Protein AF-A0A954TWG9-F1 (afdb_monomer)

Sequence (61 aa):
MSKLSDAETEAAETQVWLEFAVKCNYMDRDGAANAYKTYDEIIGTIVGMINHPETWILKNR

Nearest PDB structures (foldseek):
  2f66-assembly3_A  TM=9.885E-01  e=4.100E+00  Saccharomyces cerevisiae
  2f6m-assembly2_C  TM=9.809E-01  e=4.661E+00  Saccharomyces cerevisiae
  9evx-assembly1_z  TM=6.880E-01  e=4.661E+00  Thermosynechococcus vestitus BP-1
  1rpo-assembly1_A  TM=4.175E-01  e=5.651E+00  Escherichia coli

pLDDT: mean 95.3, std 7.55, 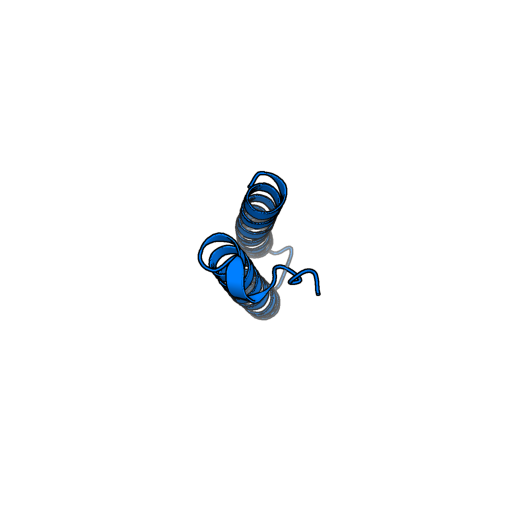range [58.12, 98.75]

Mean predicted aligned error: 3.35 Å

Solvent-accessible surface area (backbone atoms only — not comparable to full-atom values): 3522 Å² total; per-residue (Å²): 115,66,71,58,56,52,51,41,50,55,43,54,52,48,44,53,52,40,52,48,32,38,77,69,68,75,40,58,64,66,64,37,50,55,50,41,53,53,39,51,55,49,39,54,49,45,54,46,48,69,77,42,48,81,81,74,56,83,77,84,129

Radius of gyration: 15.0 Å; Cα contacts (8 Å, |Δi|>4): 29; chains: 1; bounding box: 30×14×49 Å

Foldseek 3Di:
DPPLVVVLVVLVVVLVVLVVCCVVVVDPPVVSVVSNVVSVVVNVVSVCCVVCVVVPDDDDD

Secondary structure (DSSP, 8-state):
-HHHHHHHHHHHHHHHHHHHHHHTTSS-HHHHHHHHHHHHHHHHHHHHHHH-GGGTSPPP-

Structure (mmCIF, N/CA/C/O backbone):
data_AF-A0A954TWG9-F1
#
_entry.id   AF-A0A954TWG9-F1
#
loop_
_atom_site.group_PDB
_atom_site.id
_atom_site.type_symbol
_atom_site.label_atom_id
_atom_site.label_alt_id
_atom_site.label_comp_id
_atom_site.label_asym_id
_atom_site.label_entity_id
_atom_site.label_seq_id
_atom_site.pdbx_PDB_ins_code
_atom_site.Cartn_x
_atom_site.Cartn_y
_atom_site.Cartn_z
_atom_site.occupancy
_atom_site.B_iso_or_equiv
_atom_site.auth_seq_id
_atom_site.auth_comp_id
_atom_site.auth_asym_id
_atom_site.auth_atom_id
_atom_site.pdbx_PDB_model_num
ATOM 1 N N . MET A 1 1 ? 15.232 5.305 -10.434 1.00 58.12 1 MET A N 1
ATOM 2 C CA . MET A 1 1 ? 15.107 4.773 -9.061 1.00 58.12 1 MET A CA 1
ATOM 3 C C . MET A 1 1 ? 14.228 5.636 -8.159 1.00 58.12 1 MET A C 1
ATOM 5 O O . MET A 1 1 ? 13.292 5.075 -7.621 1.00 58.12 1 MET A O 1
ATOM 9 N N . SER A 1 2 ? 14.444 6.955 -8.027 1.00 80.75 2 SER A N 1
ATOM 10 C CA . SER A 1 2 ? 13.723 7.774 -7.020 1.00 80.75 2 SER A CA 1
ATOM 11 C C . SER A 1 2 ? 12.187 7.668 -7.056 1.00 80.75 2 SER A C 1
ATOM 13 O O . SER A 1 2 ? 11.603 7.341 -6.039 1.00 80.75 2 SER A O 1
ATOM 15 N N . LYS A 1 3 ? 11.514 7.844 -8.202 1.00 93.81 3 LYS A N 1
ATOM 16 C CA . LYS A 1 3 ? 10.041 7.971 -8.203 1.00 93.81 3 LYS A CA 1
ATOM 17 C C . LYS A 1 3 ? 9.257 6.713 -7.813 1.00 93.81 3 LYS A C 1
ATOM 19 O O . LYS A 1 3 ? 8.176 6.843 -7.259 1.00 93.81 3 LYS A O 1
ATOM 24 N N . LEU A 1 4 ? 9.785 5.520 -8.091 1.00 95.69 4 LEU A N 1
ATOM 25 C CA . LEU A 1 4 ? 9.136 4.274 -7.666 1.00 95.69 4 LEU A CA 1
ATOM 26 C C . LEU A 1 4 ? 9.330 4.033 -6.166 1.00 95.69 4 LEU A C 1
ATOM 28 O O . LEU A 1 4 ? 8.393 3.622 -5.500 1.00 95.69 4 LEU A O 1
ATOM 32 N N . SER A 1 5 ? 10.512 4.348 -5.633 1.00 95.00 5 SER A N 1
ATOM 33 C CA . SER A 1 5 ? 10.781 4.246 -4.194 1.00 95.00 5 SER A CA 1
ATOM 34 C C . SER A 1 5 ? 9.993 5.285 -3.384 1.00 95.00 5 SER A C 1
ATOM 36 O O . SER A 1 5 ? 9.489 4.966 -2.308 1.00 95.00 5 SER A O 1
ATOM 38 N N . ASP A 1 6 ? 9.819 6.496 -3.927 1.00 97.62 6 ASP A N 1
ATOM 39 C CA . ASP A 1 6 ? 8.927 7.513 -3.355 1.00 97.62 6 ASP A CA 1
ATOM 40 C C . ASP A 1 6 ? 7.488 6.957 -3.269 1.00 97.62 6 ASP A C 1
ATO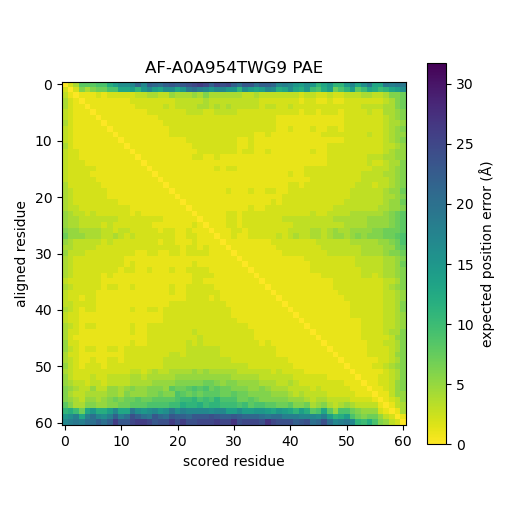M 42 O O . ASP A 1 6 ? 6.886 6.960 -2.198 1.00 97.62 6 ASP A O 1
ATOM 46 N N . ALA A 1 7 ? 6.970 6.390 -4.368 1.00 97.50 7 ALA A N 1
ATOM 47 C CA . ALA A 1 7 ? 5.615 5.832 -4.426 1.00 97.50 7 ALA A CA 1
ATOM 48 C C . ALA A 1 7 ? 5.412 4.612 -3.504 1.00 97.50 7 ALA A C 1
ATOM 50 O O . ALA A 1 7 ? 4.355 4.472 -2.893 1.00 97.50 7 ALA A O 1
ATOM 51 N N . GLU A 1 8 ? 6.415 3.737 -3.382 1.00 98.06 8 GLU A N 1
ATOM 52 C CA . GLU A 1 8 ? 6.414 2.628 -2.417 1.00 98.06 8 GLU A CA 1
ATOM 53 C C . GLU A 1 8 ? 6.285 3.150 -0.979 1.00 98.06 8 GLU A C 1
ATOM 55 O O . GLU A 1 8 ? 5.472 2.650 -0.201 1.00 98.06 8 GLU A O 1
ATOM 60 N N . THR A 1 9 ? 7.050 4.192 -0.644 1.00 97.75 9 THR A N 1
ATOM 61 C CA . THR A 1 9 ? 7.048 4.796 0.693 1.00 97.75 9 THR A CA 1
ATOM 62 C C . THR A 1 9 ? 5.703 5.452 1.006 1.00 97.75 9 THR A C 1
ATOM 64 O O . THR A 1 9 ? 5.150 5.216 2.077 1.00 97.75 9 THR A O 1
ATOM 67 N N . GLU A 1 10 ? 5.135 6.217 0.070 1.00 98.38 10 GLU A N 1
ATOM 68 C CA . GLU A 1 10 ? 3.809 6.841 0.216 1.00 98.38 10 GLU A CA 1
A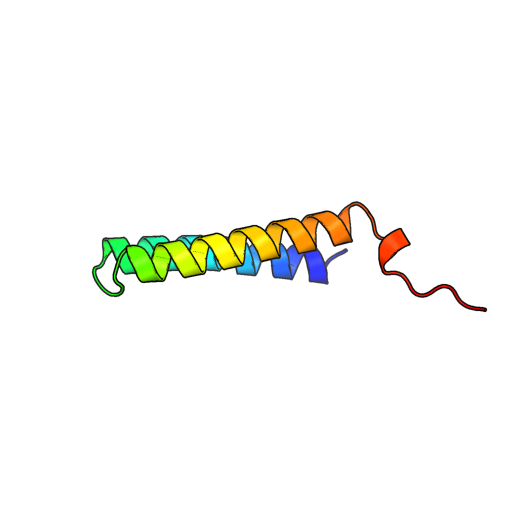TOM 69 C C . GLU A 1 10 ? 2.689 5.791 0.380 1.00 98.38 10 GLU A C 1
ATOM 71 O O . GLU A 1 10 ? 1.759 5.962 1.178 1.00 98.38 10 GLU A O 1
ATOM 76 N N . ALA A 1 11 ? 2.781 4.669 -0.343 1.00 98.38 11 ALA A N 1
ATOM 77 C CA . ALA A 1 11 ? 1.843 3.556 -0.222 1.00 98.38 11 ALA A CA 1
ATOM 78 C C . ALA A 1 11 ? 1.925 2.879 1.159 1.00 98.38 11 ALA A C 1
ATOM 80 O O . ALA A 1 11 ? 0.891 2.651 1.796 1.00 98.38 11 ALA A O 1
ATOM 81 N N . ALA A 1 12 ? 3.139 2.619 1.651 1.00 98.44 12 ALA 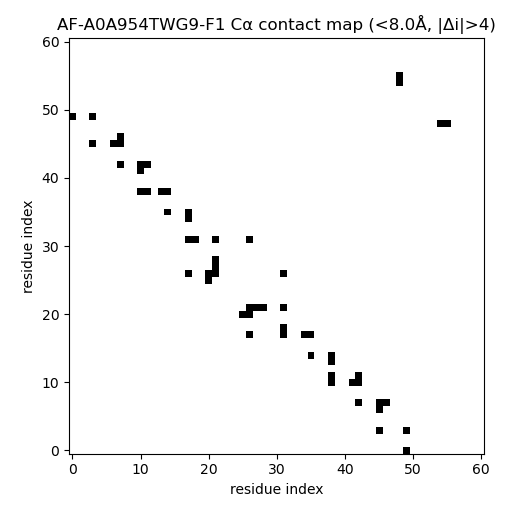A N 1
ATOM 82 C CA . ALA A 1 12 ? 3.364 2.064 2.984 1.00 98.44 12 ALA A CA 1
ATOM 83 C C . ALA A 1 12 ? 2.911 3.033 4.093 1.00 98.44 12 ALA A C 1
ATOM 85 O O . ALA A 1 12 ? 2.300 2.619 5.079 1.00 98.44 12 ALA A O 1
ATOM 86 N N . GLU A 1 13 ? 3.133 4.339 3.923 1.00 98.69 13 GLU A N 1
ATOM 87 C CA . GLU A 1 13 ? 2.627 5.356 4.849 1.00 98.69 13 GLU A CA 1
ATOM 88 C C . GLU A 1 13 ? 1.092 5.347 4.898 1.00 98.69 13 GLU A C 1
ATOM 90 O O . GLU A 1 13 ? 0.491 5.411 5.972 1.00 98.69 13 GLU A O 1
ATOM 95 N N . THR A 1 14 ? 0.432 5.182 3.750 1.00 98.56 14 THR A N 1
ATOM 96 C CA . THR A 1 14 ? -1.033 5.097 3.698 1.00 98.56 14 THR A CA 1
ATOM 97 C C . THR A 1 14 ? -1.571 3.895 4.480 1.00 98.56 14 THR A C 1
ATOM 99 O O . THR A 1 14 ? -2.572 4.022 5.186 1.00 98.56 14 THR A O 1
ATOM 102 N N . GLN A 1 15 ? -0.894 2.744 4.437 1.00 98.75 15 GLN A N 1
ATOM 103 C CA . GLN A 1 15 ? -1.247 1.581 5.260 1.00 98.75 15 GLN A CA 1
ATOM 104 C C . GLN A 1 15 ? -1.205 1.900 6.766 1.00 98.75 15 GLN A C 1
ATOM 106 O O . GLN A 1 15 ? -2.113 1.509 7.505 1.00 98.75 15 GLN A O 1
ATOM 111 N N . VAL A 1 16 ? -0.219 2.685 7.217 1.00 98.69 16 VAL A N 1
ATOM 112 C CA . VAL A 1 16 ? -0.142 3.171 8.608 1.00 98.69 16 VAL A CA 1
ATOM 113 C C . VAL A 1 16 ? -1.317 4.098 8.937 1.00 98.69 16 VAL A C 1
ATOM 115 O O . VAL A 1 16 ? -1.919 3.976 10.009 1.00 98.69 16 VAL A O 1
ATOM 118 N N . TRP A 1 17 ? -1.694 4.988 8.016 1.00 98.75 17 TRP A N 1
ATOM 119 C CA . TRP A 1 17 ? -2.851 5.871 8.194 1.00 98.75 17 TRP A CA 1
ATOM 120 C C . TRP A 1 17 ? -4.177 5.108 8.277 1.00 98.75 17 TRP A C 1
ATOM 122 O O . TRP A 1 17 ? -5.029 5.465 9.093 1.00 98.75 17 TRP A O 1
ATOM 132 N N . LEU A 1 18 ? -4.343 4.028 7.509 1.00 98.69 18 LEU A N 1
ATOM 133 C CA . LEU A 1 18 ? -5.513 3.149 7.605 1.00 98.69 18 LEU A CA 1
ATOM 134 C C . LEU A 1 18 ? -5.595 2.478 8.981 1.00 98.69 18 LEU A C 1
ATOM 136 O O . LEU A 1 18 ? -6.652 2.484 9.615 1.00 98.69 18 LEU A O 1
ATOM 140 N N . GLU A 1 19 ? -4.477 1.958 9.494 1.00 98.56 19 GLU A N 1
ATOM 141 C CA . GLU A 1 19 ? -4.439 1.395 10.846 1.00 98.56 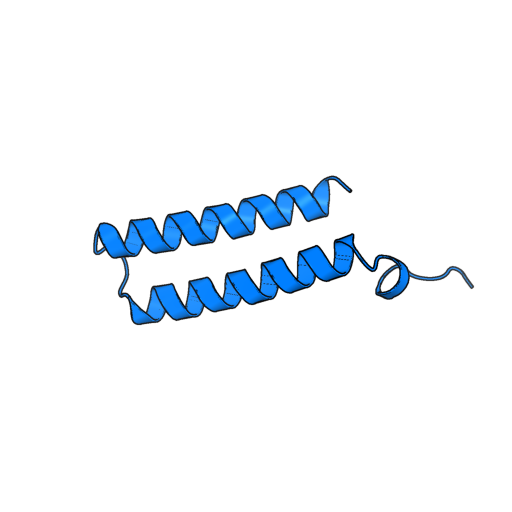19 GLU A CA 1
ATOM 142 C C . GLU A 1 19 ? -4.776 2.430 11.920 1.00 98.56 19 GLU A C 1
ATOM 144 O O . GLU A 1 19 ? -5.503 2.130 12.872 1.00 98.56 19 GLU A O 1
ATOM 149 N N . PHE A 1 20 ? -4.232 3.641 11.790 1.00 98.69 20 PHE A N 1
ATOM 150 C CA . PHE A 1 20 ? -4.523 4.746 12.694 1.00 98.69 20 PHE A CA 1
ATOM 151 C C . PHE A 1 20 ? -6.015 5.104 12.669 1.00 98.69 20 PHE A C 1
ATOM 153 O O . PHE A 1 20 ? -6.639 5.205 13.726 1.00 98.69 20 PHE A O 1
ATOM 160 N N . ALA A 1 21 ? -6.612 5.216 11.479 1.00 98.62 21 ALA A N 1
ATOM 161 C CA . ALA A 1 21 ? -8.030 5.520 11.314 1.00 98.62 21 ALA A CA 1
ATOM 162 C C . ALA A 1 21 ? -8.931 4.476 11.995 1.00 98.62 21 ALA A C 1
ATOM 164 O O . ALA A 1 21 ? -9.880 4.853 12.684 1.00 98.62 21 ALA A O 1
ATOM 165 N N . VAL A 1 22 ? -8.602 3.183 11.887 1.00 98.62 22 VAL A N 1
ATOM 166 C CA . VAL A 1 22 ? -9.322 2.114 12.604 1.00 98.62 22 VAL A CA 1
ATOM 167 C C . VAL A 1 22 ? -9.140 2.240 14.117 1.00 98.62 22 VAL A C 1
ATOM 169 O O . VAL A 1 22 ? -10.120 2.181 14.856 1.00 98.62 22 VAL A O 1
ATOM 172 N N . LYS A 1 23 ? -7.906 2.447 14.603 1.00 98.56 23 LYS A N 1
ATOM 173 C CA . LYS A 1 23 ? -7.608 2.587 16.046 1.00 98.56 23 LYS A CA 1
ATOM 174 C C . LYS A 1 23 ? -8.346 3.772 16.679 1.00 98.56 23 LYS A C 1
ATOM 176 O O . LYS A 1 23 ? -8.716 3.705 17.849 1.00 98.56 23 LYS A O 1
ATOM 181 N N . CYS A 1 24 ? -8.583 4.829 15.909 1.00 98.56 24 CYS A N 1
ATOM 182 C CA . CYS A 1 24 ? -9.320 6.012 16.341 1.00 98.56 24 CYS A CA 1
ATOM 183 C C . CYS A 1 24 ? -10.826 5.966 16.025 1.00 98.56 24 CYS A C 1
ATOM 185 O O . CYS A 1 24 ? -11.517 6.945 16.295 1.00 98.56 24 CYS A O 1
ATOM 187 N N . ASN A 1 25 ? -11.347 4.852 15.498 1.00 98.19 25 ASN A N 1
ATOM 188 C CA . ASN A 1 25 ? -12.747 4.688 15.083 1.00 98.19 25 ASN A CA 1
ATOM 189 C C . ASN A 1 25 ? -13.222 5.712 14.026 1.00 98.19 25 ASN A C 1
AT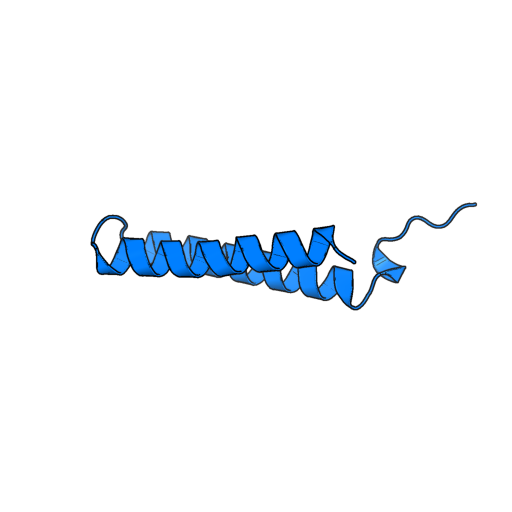OM 191 O O . ASN A 1 25 ? -14.405 6.040 13.970 1.00 98.19 25 ASN A O 1
ATOM 195 N N . TYR A 1 26 ? -12.315 6.215 13.182 1.00 98.31 26 TYR A N 1
ATOM 196 C CA . TYR A 1 26 ? -12.650 7.064 12.029 1.00 98.31 26 TYR A CA 1
ATOM 197 C C . TYR A 1 26 ? -13.067 6.258 10.792 1.00 98.31 26 TYR A C 1
ATOM 199 O O . TYR A 1 26 ? -13.684 6.806 9.883 1.00 98.31 26 TYR A O 1
ATOM 207 N N . MET A 1 27 ? -12.723 4.971 10.749 1.00 97.88 27 MET A N 1
ATOM 208 C CA . MET A 1 27 ? -13.058 4.052 9.664 1.00 97.88 27 MET A CA 1
ATOM 209 C C . MET A 1 27 ? -13.375 2.672 10.241 1.00 97.88 27 MET A C 1
ATOM 211 O O . MET A 1 27 ? -12.800 2.270 11.257 1.00 97.88 27 MET A O 1
ATOM 215 N N . ASP A 1 28 ? -14.290 1.947 9.600 1.00 98.06 28 ASP A N 1
ATOM 216 C CA . ASP A 1 28 ? -14.574 0.564 9.954 1.00 98.06 28 ASP A CA 1
ATOM 217 C C . ASP A 1 28 ? -13.414 -0.365 9.554 1.00 98.06 28 ASP A C 1
ATOM 219 O O . ASP A 1 28 ? -12.631 -0.094 8.640 1.00 98.06 28 ASP A O 1
ATOM 223 N N . ARG A 1 29 ? -13.289 -1.486 10.269 1.00 98.00 29 ARG A N 1
ATOM 224 C CA . ARG A 1 29 ? -12.176 -2.419 10.075 1.00 98.00 29 ARG A CA 1
ATOM 225 C C . ARG A 1 29 ? -12.199 -3.084 8.699 1.00 98.00 29 ARG A C 1
ATOM 227 O O . ARG A 1 29 ? -11.127 -3.303 8.142 1.00 98.00 29 ARG A O 1
ATOM 234 N N . ASP A 1 30 ? -13.372 -3.411 8.170 1.00 98.38 30 ASP A N 1
ATOM 235 C CA . ASP A 1 30 ? -13.487 -4.187 6.933 1.00 98.38 30 ASP A CA 1
ATOM 236 C C . ASP A 1 30 ? -13.142 -3.319 5.717 1.00 98.38 30 ASP A C 1
ATOM 238 O O . ASP A 1 30 ? -12.370 -3.731 4.849 1.00 98.38 30 ASP A O 1
ATOM 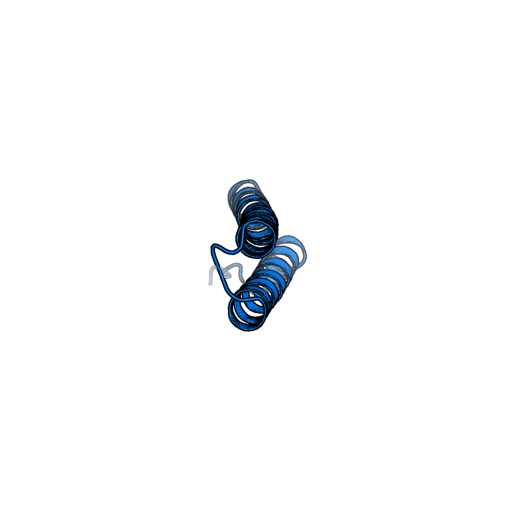242 N N . GLY A 1 31 ? -13.623 -2.074 5.694 1.00 98.25 31 GLY A N 1
ATOM 243 C CA . GLY A 1 31 ? -13.252 -1.058 4.715 1.00 98.25 31 GLY A CA 1
ATOM 244 C C . GLY A 1 31 ? -11.754 -0.760 4.737 1.00 98.25 31 GLY A C 1
ATOM 245 O O . GLY A 1 31 ? -11.102 -0.801 3.690 1.00 98.25 31 GLY A O 1
ATOM 246 N N . ALA A 1 32 ? -11.182 -0.552 5.927 1.00 98.56 32 ALA A N 1
ATOM 247 C CA . ALA A 1 32 ? -9.747 -0.329 6.076 1.00 98.56 32 ALA A CA 1
ATOM 248 C C . ALA A 1 32 ? -8.914 -1.543 5.643 1.00 98.56 32 ALA A C 1
ATOM 250 O O . ALA A 1 32 ? -7.891 -1.368 4.988 1.00 98.56 32 ALA A O 1
ATOM 251 N N . ALA A 1 33 ? -9.350 -2.768 5.952 1.00 98.56 33 ALA A N 1
ATOM 252 C CA . ALA A 1 33 ? -8.663 -3.992 5.541 1.00 98.56 33 ALA A CA 1
ATOM 253 C C . ALA A 1 33 ? -8.681 -4.182 4.015 1.00 98.56 33 ALA A C 1
ATOM 255 O O . ALA A 1 33 ? -7.666 -4.560 3.430 1.00 98.56 33 ALA A O 1
ATOM 256 N N . ASN A 1 34 ? -9.801 -3.867 3.355 1.00 98.62 34 ASN A N 1
ATOM 257 C CA . ASN A 1 34 ? -9.898 -3.905 1.893 1.00 98.62 34 ASN A CA 1
ATOM 258 C C . ASN A 1 34 ? -8.959 -2.882 1.235 1.00 98.62 34 ASN A C 1
ATOM 260 O O . ASN A 1 34 ? -8.242 -3.213 0.285 1.00 98.62 34 ASN A O 1
ATOM 264 N N . ALA A 1 35 ? -8.920 -1.654 1.761 1.00 98.56 35 ALA A N 1
ATOM 265 C CA . ALA A 1 35 ? -7.991 -0.629 1.295 1.00 98.56 35 ALA A CA 1
ATOM 266 C C . ALA A 1 35 ? -6.533 -1.046 1.544 1.00 98.56 35 ALA A C 1
ATOM 268 O O . ALA A 1 35 ? -5.715 -0.981 0.631 1.00 98.56 35 ALA A O 1
ATOM 269 N N . TYR A 1 36 ? -6.219 -1.560 2.735 1.00 98.75 36 TYR A N 1
ATOM 270 C CA . TYR A 1 36 ? -4.879 -2.024 3.096 1.00 98.75 36 TYR A CA 1
ATOM 271 C C . TYR A 1 36 ? -4.381 -3.097 2.125 1.00 98.75 36 TYR A C 1
ATOM 273 O O . TYR A 1 36 ? -3.261 -3.000 1.627 1.00 98.75 36 TYR A O 1
ATOM 281 N N . LYS A 1 37 ? -5.228 -4.088 1.816 1.00 98.69 37 LYS A N 1
ATOM 282 C CA . LYS A 1 37 ? -4.916 -5.143 0.845 1.00 98.69 37 LYS A CA 1
ATOM 283 C C . LYS A 1 37 ? -4.668 -4.578 -0.555 1.00 98.69 37 LYS A C 1
ATOM 285 O O . LYS A 1 37 ? -3.749 -5.012 -1.235 1.00 98.69 37 LYS A O 1
ATOM 290 N N . THR A 1 38 ? -5.450 -3.585 -0.968 1.00 98.75 38 THR A N 1
ATOM 291 C CA . THR A 1 38 ? -5.233 -2.906 -2.255 1.00 98.75 38 THR A CA 1
ATOM 292 C C . THR A 1 38 ? -3.861 -2.224 -2.288 1.00 98.75 38 THR A C 1
ATOM 294 O O . THR A 1 38 ? -3.136 -2.336 -3.272 1.00 98.75 38 THR A O 1
ATOM 297 N N . TYR A 1 39 ? -3.466 -1.558 -1.199 1.00 98.62 39 TYR A N 1
ATOM 298 C CA . TYR A 1 39 ? -2.136 -0.957 -1.085 1.00 98.62 39 TYR A CA 1
ATOM 299 C C . TYR A 1 39 ? -1.008 -2.000 -1.050 1.00 98.62 39 TYR A C 1
ATOM 301 O O . TYR A 1 39 ? 0.046 -1.749 -1.627 1.00 98.62 39 TYR A O 1
ATOM 309 N N . ASP A 1 40 ? -1.233 -3.181 -0.469 1.00 98.62 40 ASP A N 1
ATOM 310 C CA . ASP A 1 40 ? -0.278 -4.300 -0.498 1.00 98.62 40 ASP A CA 1
ATOM 311 C C . ASP A 1 40 ? -0.019 -4.790 -1.937 1.00 98.62 40 ASP A C 1
ATOM 313 O O . ASP A 1 40 ? 1.126 -4.947 -2.362 1.00 98.62 40 ASP A O 1
ATOM 317 N N . GLU A 1 41 ? -1.079 -4.919 -2.743 1.00 98.69 41 GLU A N 1
ATOM 318 C CA . GLU A 1 41 ? -0.982 -5.269 -4.168 1.00 98.69 41 GLU A CA 1
ATOM 319 C C . GLU A 1 41 ? -0.257 -4.180 -4.989 1.00 98.69 41 GLU A C 1
ATOM 321 O O . GLU A 1 41 ? 0.543 -4.487 -5.884 1.00 98.69 41 GLU A O 1
ATOM 326 N N . ILE A 1 42 ? -0.487 -2.900 -4.667 1.00 98.44 42 ILE A N 1
ATOM 327 C CA . ILE A 1 42 ? 0.215 -1.761 -5.281 1.00 98.44 42 ILE A CA 1
ATOM 328 C C . ILE A 1 42 ? 1.710 -1.805 -4.949 1.00 98.44 42 ILE A C 1
ATOM 330 O O . ILE A 1 42 ? 2.533 -1.713 -5.861 1.00 98.44 42 ILE A O 1
ATOM 334 N N . ILE A 1 43 ? 2.070 -1.988 -3.675 1.00 98.56 43 ILE A N 1
ATOM 335 C CA . ILE A 1 43 ? 3.467 -2.107 -3.235 1.00 98.56 43 ILE A CA 1
ATOM 336 C C . ILE A 1 43 ? 4.137 -3.282 -3.949 1.00 98.56 43 ILE A C 1
ATOM 338 O O . ILE A 1 43 ? 5.202 -3.106 -4.540 1.00 98.56 43 ILE A O 1
ATOM 342 N N . GLY A 1 44 ? 3.490 -4.451 -3.995 1.00 98.06 44 GLY A N 1
ATOM 343 C CA . GLY A 1 44 ? 4.004 -5.618 -4.715 1.00 98.06 44 GLY A CA 1
ATOM 344 C C . GLY A 1 44 ? 4.264 -5.336 -6.199 1.00 98.06 44 GLY A C 1
ATOM 345 O O . GLY A 1 44 ? 5.296 -5.738 -6.742 1.00 98.06 44 GLY A O 1
ATOM 346 N N . THR A 1 45 ? 3.378 -4.578 -6.848 1.00 97.75 45 THR A N 1
ATOM 347 C CA . THR A 1 45 ? 3.560 -4.143 -8.240 1.00 97.75 45 THR A CA 1
ATOM 348 C C . THR A 1 45 ? 4.757 -3.203 -8.385 1.00 97.75 45 THR A C 1
ATOM 350 O O . THR A 1 45 ? 5.595 -3.415 -9.262 1.00 97.75 45 THR A O 1
ATOM 353 N N . ILE A 1 46 ? 4.881 -2.194 -7.516 1.00 97.38 46 ILE A N 1
ATOM 354 C CA . ILE A 1 46 ? 5.993 -1.231 -7.535 1.00 97.38 46 ILE A CA 1
ATOM 355 C C . ILE A 1 46 ? 7.332 -1.945 -7.310 1.00 97.38 46 ILE A C 1
ATOM 357 O O . ILE A 1 46 ? 8.270 -1.738 -8.080 1.00 97.38 46 ILE A O 1
ATOM 361 N N . VAL A 1 47 ? 7.411 -2.834 -6.319 1.00 97.19 47 VAL A N 1
ATOM 362 C CA . VAL A 1 47 ? 8.597 -3.660 -6.046 1.00 97.19 47 VAL A CA 1
ATOM 363 C C . VAL A 1 47 ? 8.936 -4.534 -7.254 1.00 97.19 47 VAL A C 1
ATOM 365 O O . VAL A 1 47 ? 10.098 -4.618 -7.654 1.00 97.19 47 VAL A O 1
ATOM 368 N N . GLY A 1 48 ? 7.928 -5.133 -7.893 1.00 96.75 48 GLY A N 1
ATOM 369 C CA . GLY A 1 48 ? 8.097 -5.863 -9.148 1.00 96.75 48 GLY A CA 1
ATOM 370 C C . GLY A 1 48 ? 8.694 -4.991 -10.256 1.00 96.75 48 GLY A C 1
ATOM 371 O O . GLY A 1 48 ? 9.655 -5.396 -10.904 1.00 96.75 48 GLY A O 1
ATOM 372 N N . MET A 1 49 ? 8.196 -3.765 -10.432 1.00 95.81 49 MET A N 1
ATOM 373 C CA . MET A 1 49 ? 8.724 -2.808 -11.411 1.00 95.81 49 MET A CA 1
ATOM 374 C C . MET A 1 49 ? 10.158 -2.360 -11.100 1.00 95.81 49 MET A C 1
ATOM 376 O O . MET A 1 49 ? 10.936 -2.141 -12.032 1.00 95.81 49 MET A O 1
ATOM 380 N N . ILE A 1 50 ? 10.515 -2.213 -9.820 1.00 94.81 50 ILE A N 1
ATOM 381 C CA . ILE A 1 50 ? 11.875 -1.874 -9.376 1.00 94.81 50 ILE A CA 1
ATOM 382 C C . ILE A 1 50 ? 12.843 -3.021 -9.686 1.00 94.81 50 ILE A C 1
ATOM 384 O O . ILE A 1 50 ? 13.927 -2.774 -10.213 1.00 94.81 50 ILE A O 1
ATOM 388 N N . ASN A 1 51 ? 12.448 -4.259 -9.379 1.00 96.06 51 ASN A N 1
ATOM 389 C CA . ASN A 1 51 ? 13.303 -5.441 -9.509 1.00 96.06 51 ASN A CA 1
ATOM 390 C C . ASN A 1 51 ? 13.376 -5.997 -10.940 1.00 96.06 51 ASN A C 1
ATOM 392 O O . ASN A 1 51 ? 14.372 -6.630 -11.286 1.00 96.06 51 ASN A O 1
ATOM 396 N N . HIS A 1 52 ? 12.355 -5.750 -11.766 1.00 95.88 52 HIS A N 1
ATOM 397 C CA . HIS A 1 52 ? 12.246 -6.253 -13.141 1.00 95.88 52 HIS A CA 1
ATOM 398 C C . HIS A 1 52 ? 12.019 -5.126 -14.165 1.00 95.88 52 HIS A C 1
ATOM 400 O O . HIS A 1 52 ? 11.007 -5.125 -14.883 1.00 95.88 52 HIS A O 1
ATOM 406 N N . PRO A 1 53 ? 12.923 -4.132 -14.256 1.00 93.75 53 PRO A N 1
ATOM 407 C CA . PRO A 1 53 ? 12.742 -2.972 -15.125 1.00 93.75 53 PRO A CA 1
ATOM 408 C C . PRO A 1 53 ? 12.597 -3.326 -16.614 1.00 93.75 53 PRO A C 1
ATOM 410 O O . PRO A 1 53 ? 11.882 -2.660 -17.361 1.00 93.75 53 PRO A O 1
ATOM 413 N N . GLU A 1 54 ? 13.213 -4.416 -17.061 1.00 93.75 54 GLU A N 1
ATOM 414 C CA . GLU A 1 54 ? 13.157 -4.924 -18.433 1.00 93.75 54 GLU A CA 1
ATOM 415 C C . GLU A 1 54 ? 11.750 -5.309 -18.911 1.00 93.75 54 GLU A C 1
ATOM 417 O O . GLU A 1 54 ? 11.520 -5.394 -20.119 1.00 93.75 54 GLU A O 1
ATOM 422 N N . THR A 1 55 ? 10.819 -5.547 -17.984 1.00 93.00 55 THR A N 1
ATOM 423 C CA . THR A 1 55 ? 9.443 -5.962 -18.297 1.00 93.00 55 THR A CA 1
ATOM 424 C C . THR A 1 55 ? 8.548 -4.800 -18.723 1.00 93.00 55 THR A C 1
ATOM 426 O O . THR A 1 55 ? 7.529 -5.028 -19.374 1.00 93.00 55 THR A O 1
ATOM 429 N N . TRP A 1 56 ? 8.931 -3.560 -18.400 1.00 90.88 56 TRP A N 1
ATOM 430 C CA . TRP A 1 56 ? 8.117 -2.365 -18.651 1.00 90.88 56 TRP A CA 1
ATOM 431 C C . TRP A 1 56 ? 8.879 -1.216 -19.324 1.00 90.88 56 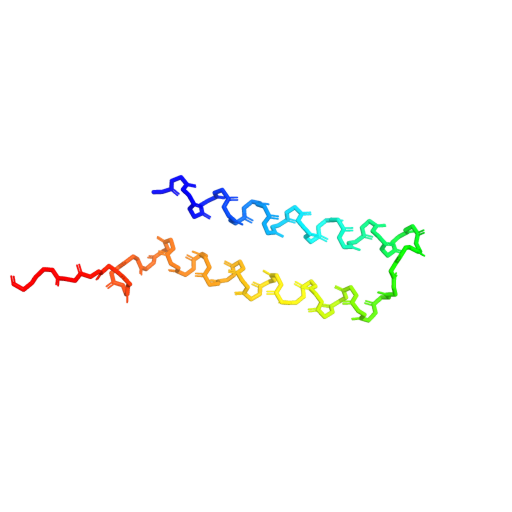TRP A C 1
ATOM 433 O O . TRP A 1 56 ? 8.260 -0.252 -19.780 1.00 90.88 56 TRP A O 1
ATOM 443 N N . ILE A 1 57 ? 10.206 -1.313 -19.456 1.00 91.00 57 ILE A N 1
ATOM 444 C CA . ILE A 1 57 ? 10.979 -0.402 -20.303 1.00 91.00 57 ILE A CA 1
ATOM 445 C C . ILE A 1 57 ? 10.626 -0.645 -21.776 1.00 91.00 57 ILE A C 1
ATOM 447 O O . ILE A 1 57 ? 10.778 -1.745 -22.313 1.00 91.00 57 ILE A O 1
ATOM 451 N N . LEU A 1 58 ? 10.203 0.418 -22.459 1.00 90.31 58 LEU A N 1
ATOM 452 C CA . LEU A 1 58 ? 9.973 0.398 -23.900 1.00 90.31 58 LEU A CA 1
ATOM 453 C C . LEU A 1 58 ? 11.306 0.205 -24.634 1.00 90.31 58 LEU A C 1
ATOM 455 O O . LEU A 1 58 ? 12.240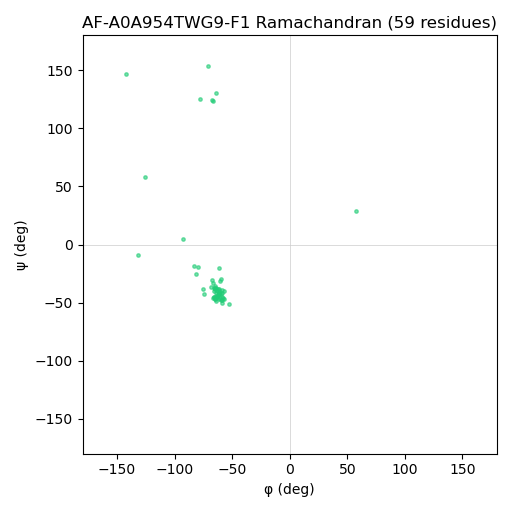 0.991 -24.475 1.00 90.31 58 LEU A O 1
ATOM 459 N N . LYS A 1 59 ? 11.394 -0.837 -25.463 1.00 86.50 59 LYS A N 1
ATOM 460 C CA . LYS A 1 59 ? 12.550 -1.046 -26.342 1.00 86.50 59 LYS A CA 1
ATOM 461 C C . LYS A 1 59 ? 12.439 -0.107 -27.541 1.00 86.50 59 LYS A C 1
ATOM 463 O O . LYS A 1 59 ? 11.434 -0.140 -28.251 1.00 86.50 59 LYS A O 1
ATOM 468 N N . ASN A 1 60 ? 13.472 0.697 -27.779 1.00 76.50 60 ASN A N 1
ATOM 469 C CA . ASN A 1 60 ? 13.595 1.426 -29.040 1.00 76.50 60 ASN A CA 1
ATOM 470 C C . ASN A 1 60 ? 13.752 0.413 -30.185 1.00 76.50 60 ASN A C 1
ATOM 472 O O . ASN A 1 60 ? 14.537 -0.531 -30.064 1.00 76.50 60 ASN A O 1
ATOM 476 N N . ARG A 1 61 ? 12.949 0.588 -31.241 1.00 64.12 61 ARG A N 1
ATOM 477 C CA . ARG A 1 61 ? 13.056 -0.168 -32.496 1.00 64.12 61 ARG A CA 1
ATOM 478 C C . ARG A 1 61 ? 14.296 0.236 -33.276 1.00 64.12 61 ARG A C 1
ATOM 480 O O . ARG A 1 61 ? 14.627 1.441 -33.241 1.00 64.12 61 ARG A O 1
#